Protein AF-A0A3S2XT01-F1 (afdb_monomer_lite)

pLDDT: mean 79.43, std 17.92, range [37.81, 96.5]

Secondary structure (DSSP, 8-state):
----------------PPPPP-PPPEEEEEE-TTSPEEEEEEEEEEEEPTTS-EEEEEEETTEEEEEEEEES-SSS-SEEEEEEE-TT--EEEEEEETTSEEEEEEE-SSTT-EEEEEEEEES-HHHHHHHHT-

Sequence (134 aa):
MSTLAATLVLAGLGAFEAGPPHLNPVICRFRDDTDSTMTVRLAPDTDPAWNGGWRVTLHLNGQTVPGAVAPLDRTRARDVVLRAVDDDRTAYLIALRDNGLAMMRYRGTSAAVEVNMQGACEGHMPAFEVWLGR

Radius of gyration: 21.0 Å; chains: 1; bounding box: 83×41×34 Å

Foldseek 3Di:
DDDDDDDDPPPDDDPPPPQQPQQDWKWKWWAFPVRDIWIKTKRWDSDADPPLWTWIWIDTPNDIWTWTKAAPDLVPRQKIWIWTADPQRWIWIWIAGVVFKIKIWIDGPPRPDITITTIGIDSCNSVCCSRNVD

Structure (mmCIF, N/CA/C/O backbone):
data_AF-A0A3S2XT01-F1
#
_entry.id   AF-A0A3S2XT01-F1
#
loop_
_atom_site.group_PDB
_atom_site.id
_atom_site.type_symbol
_atom_site.label_atom_id
_atom_site.label_alt_id
_atom_site.label_comp_id
_atom_site.label_asym_id
_atom_site.label_entity_id
_atom_site.label_seq_id
_atom_site.pdbx_PDB_ins_code
_atom_site.Cartn_x
_atom_site.Cartn_y
_atom_site.Cartn_z
_atom_site.occupancy
_atom_site.B_iso_or_equiv
_atom_site.auth_seq_id
_atom_site.auth_comp_id
_atom_site.auth_asym_id
_atom_site.auth_atom_id
_atom_site.pdbx_PDB_model_num
ATOM 1 N N . MET A 1 1 ? 65.480 -28.366 -5.732 1.00 39.34 1 MET A N 1
ATOM 2 C CA . MET A 1 1 ? 64.098 -28.790 -6.041 1.00 39.34 1 MET A CA 1
ATOM 3 C C . MET A 1 1 ? 63.194 -27.688 -5.517 1.00 39.34 1 MET A C 1
ATOM 5 O O . MET A 1 1 ? 62.991 -27.620 -4.315 1.00 39.34 1 MET A O 1
ATOM 9 N N . SER A 1 2 ? 62.810 -26.746 -6.381 1.00 38.78 2 SER A N 1
ATOM 10 C CA . SER A 1 2 ? 62.078 -25.533 -5.991 1.00 38.78 2 SER A CA 1
ATOM 11 C C . SER A 1 2 ? 60.610 -25.664 -6.371 1.00 38.78 2 SER A C 1
ATOM 13 O O . SER A 1 2 ? 60.284 -25.983 -7.512 1.00 38.78 2 SER A O 1
ATOM 15 N N . THR A 1 3 ? 59.751 -25.449 -5.385 1.00 39.72 3 THR A N 1
ATOM 16 C CA . THR A 1 3 ? 58.293 -25.544 -5.439 1.00 39.72 3 THR A CA 1
ATOM 17 C C . THR A 1 3 ? 57.713 -24.434 -6.321 1.00 39.72 3 THR A C 1
ATOM 19 O O . THR A 1 3 ? 57.953 -23.255 -6.071 1.00 39.72 3 THR A O 1
ATOM 22 N N . LEU A 1 4 ? 56.945 -24.803 -7.350 1.00 43.25 4 LEU A N 1
ATOM 23 C CA . LEU A 1 4 ? 56.140 -23.875 -8.147 1.00 43.25 4 LEU A CA 1
ATOM 24 C C . LEU A 1 4 ? 54.910 -23.462 -7.329 1.00 43.25 4 LEU A C 1
ATOM 26 O O . LEU A 1 4 ? 54.045 -24.289 -7.045 1.00 43.25 4 LEU A O 1
ATOM 30 N N . ALA A 1 5 ? 54.839 -22.190 -6.943 1.00 44.22 5 ALA A N 1
ATOM 31 C CA . ALA A 1 5 ? 53.631 -21.597 -6.387 1.00 44.22 5 ALA A CA 1
ATOM 32 C C . ALA A 1 5 ? 52.631 -21.353 -7.528 1.00 44.22 5 ALA A C 1
ATOM 34 O O . ALA A 1 5 ? 52.889 -20.564 -8.436 1.00 44.22 5 ALA A O 1
ATOM 35 N N . ALA A 1 6 ? 51.503 -22.060 -7.494 1.00 45.31 6 ALA A N 1
ATOM 36 C CA . ALA A 1 6 ? 50.382 -21.827 -8.390 1.00 45.31 6 ALA A CA 1
ATOM 37 C C . ALA A 1 6 ? 49.621 -20.576 -7.928 1.00 45.31 6 ALA A C 1
ATOM 39 O O . ALA A 1 6 ? 48.941 -20.589 -6.902 1.00 45.31 6 ALA A O 1
ATOM 40 N N . THR A 1 7 ? 49.745 -19.488 -8.683 1.00 45.81 7 THR A N 1
ATOM 41 C CA . THR A 1 7 ? 48.923 -18.288 -8.510 1.00 45.81 7 THR A CA 1
ATOM 42 C C . THR A 1 7 ? 47.504 -18.602 -8.978 1.00 45.81 7 THR A C 1
ATOM 44 O O . THR A 1 7 ? 47.233 -18.668 -10.176 1.00 45.81 7 THR A O 1
ATOM 47 N N . LEU A 1 8 ? 46.596 -18.832 -8.032 1.00 43.81 8 LEU A N 1
ATOM 48 C CA . LEU A 1 8 ? 45.171 -18.988 -8.302 1.00 43.81 8 LEU A CA 1
ATOM 49 C C . LEU A 1 8 ? 44.585 -17.600 -8.612 1.00 43.81 8 LEU A C 1
ATOM 51 O O . LEU A 1 8 ? 44.343 -16.800 -7.710 1.00 43.81 8 LEU A O 1
ATOM 55 N N . VAL A 1 9 ? 44.395 -17.285 -9.892 1.00 46.97 9 VAL A N 1
ATOM 56 C CA . VAL A 1 9 ? 43.653 -16.089 -10.311 1.00 46.97 9 VAL A CA 1
ATOM 57 C C . VAL A 1 9 ? 42.165 -16.389 -10.131 1.00 46.97 9 VAL A C 1
ATOM 59 O O . VAL A 1 9 ? 41.577 -17.108 -10.936 1.00 46.97 9 VAL A O 1
ATOM 62 N N . LEU A 1 10 ? 41.546 -15.857 -9.070 1.00 47.44 10 LEU A N 1
ATOM 63 C CA . LEU A 1 10 ? 40.086 -15.810 -8.948 1.00 47.44 10 LEU A CA 1
ATOM 64 C C . LEU A 1 10 ? 39.532 -14.794 -9.960 1.00 47.44 10 LEU A C 1
ATOM 66 O O . LEU A 1 10 ? 39.274 -13.638 -9.635 1.00 47.44 10 LEU A O 1
ATOM 70 N N . ALA A 1 11 ? 39.346 -15.228 -11.204 1.00 52.56 11 ALA A N 1
ATOM 71 C CA . ALA A 1 11 ? 38.460 -14.560 -12.148 1.00 52.56 11 ALA A CA 1
ATOM 72 C C . ALA A 1 11 ? 37.032 -15.047 -11.867 1.00 52.56 11 ALA A C 1
ATOM 74 O O . ALA A 1 11 ? 36.625 -16.106 -12.336 1.00 52.56 11 ALA A O 1
ATOM 75 N N . GLY A 1 12 ? 36.294 -14.313 -11.037 1.00 49.44 12 GLY A N 1
ATOM 76 C CA . GLY A 1 12 ? 34.930 -14.703 -10.693 1.00 49.44 12 GLY A CA 1
ATOM 77 C C . GLY A 1 12 ? 34.360 -13.953 -9.504 1.00 49.44 12 GLY A C 1
ATOM 78 O O . GLY A 1 12 ? 33.998 -14.570 -8.512 1.00 49.44 12 GLY A O 1
ATOM 79 N N . LEU A 1 13 ? 34.259 -12.631 -9.597 1.00 45.81 13 LEU A N 1
ATOM 80 C CA . LEU A 1 13 ? 33.239 -11.907 -8.850 1.00 45.81 13 LEU A CA 1
ATOM 81 C C . LEU A 1 13 ? 32.399 -11.203 -9.899 1.00 45.81 13 LEU A C 1
ATOM 83 O O . LEU A 1 13 ? 32.855 -10.272 -10.562 1.00 45.81 13 LEU A O 1
ATOM 87 N N . GLY A 1 14 ? 31.223 -11.788 -10.123 1.00 38.62 14 GLY A N 1
ATOM 88 C CA . GLY A 1 14 ? 30.211 -11.264 -11.017 1.00 38.62 14 GLY A CA 1
ATOM 89 C C . GLY A 1 14 ? 29.932 -9.805 -10.702 1.00 38.62 14 GLY A C 1
ATOM 90 O O . GLY A 1 14 ? 30.197 -9.326 -9.597 1.00 38.62 14 GLY A O 1
ATOM 91 N N . ALA A 1 15 ? 29.423 -9.110 -11.714 1.00 41.28 15 ALA A N 1
ATOM 92 C CA . ALA A 1 15 ? 28.833 -7.800 -11.555 1.00 41.28 15 ALA A CA 1
ATOM 93 C C . ALA A 1 15 ? 28.054 -7.766 -10.235 1.00 41.28 15 ALA A C 1
ATOM 95 O O . ALA A 1 15 ? 27.102 -8.524 -10.055 1.00 41.28 15 ALA A O 1
ATOM 96 N N . PHE A 1 16 ? 28.481 -6.915 -9.301 1.00 37.81 16 PHE A N 1
ATOM 97 C CA . PHE A 1 16 ? 27.538 -6.382 -8.338 1.00 37.81 16 PHE A CA 1
ATOM 98 C C . PHE A 1 16 ? 26.531 -5.631 -9.203 1.00 37.81 16 PHE A C 1
ATOM 100 O O . PHE A 1 16 ? 26.791 -4.502 -9.620 1.00 37.81 16 PHE A O 1
ATOM 107 N N . GLU A 1 17 ? 25.443 -6.309 -9.579 1.00 39.72 17 GLU A N 1
ATOM 108 C CA . GLU A 1 17 ? 24.234 -5.624 -9.998 1.00 39.72 17 GLU A CA 1
ATOM 109 C C . GLU A 1 17 ? 24.000 -4.575 -8.922 1.00 39.72 17 GLU A C 1
ATOM 111 O O . GLU A 1 17 ? 23.922 -4.893 -7.730 1.00 39.72 17 GLU A O 1
ATOM 116 N N . ALA A 1 18 ? 24.025 -3.307 -9.332 1.00 44.50 18 ALA A N 1
ATOM 117 C CA . ALA A 1 18 ? 23.576 -2.239 -8.471 1.00 44.50 18 ALA A CA 1
ATOM 118 C C . ALA A 1 18 ? 22.220 -2.695 -7.930 1.00 44.50 18 ALA A C 1
ATOM 120 O O . ALA A 1 18 ? 21.330 -3.019 -8.721 1.00 44.50 18 ALA A O 1
ATOM 121 N N . GLY A 1 19 ? 22.110 -2.822 -6.603 1.00 42.38 19 GLY A N 1
ATOM 122 C CA . GLY A 1 19 ? 20.848 -3.187 -5.971 1.00 42.38 19 GLY A CA 1
ATOM 123 C C . GLY A 1 19 ? 19.730 -2.306 -6.538 1.00 42.38 19 GLY A C 1
ATOM 124 O O . GLY A 1 19 ? 20.018 -1.179 -6.966 1.00 42.38 19 GLY A O 1
ATOM 125 N N . PRO A 1 20 ? 18.482 -2.800 -6.603 1.00 53.25 20 PRO A N 1
ATOM 126 C CA . PRO A 1 20 ? 17.418 -2.076 -7.279 1.00 53.25 20 PRO A CA 1
ATOM 127 C C . PRO A 1 20 ? 17.341 -0.638 -6.748 1.00 53.25 20 PRO A C 1
ATOM 129 O O . PRO A 1 20 ? 17.563 -0.425 -5.550 1.00 53.25 20 PRO A O 1
ATOM 132 N N . PRO A 1 21 ? 17.074 0.357 -7.614 1.00 55.81 21 PRO A N 1
ATOM 133 C CA . PRO A 1 21 ? 16.988 1.749 -7.192 1.00 55.81 21 PRO A CA 1
ATOM 134 C C . PRO A 1 21 ? 16.057 1.852 -5.984 1.00 55.81 21 PRO A C 1
ATOM 136 O O . PRO A 1 21 ? 14.972 1.271 -5.998 1.00 55.81 21 PRO A O 1
ATOM 139 N N . HIS A 1 22 ? 16.488 2.559 -4.931 1.00 61.41 22 HIS A N 1
ATOM 140 C CA . HIS A 1 22 ? 15.663 2.781 -3.744 1.00 61.41 22 HIS A CA 1
ATOM 141 C C . HIS A 1 22 ? 14.288 3.294 -4.182 1.00 61.41 22 HIS A C 1
ATOM 143 O O . HIS A 1 22 ? 14.165 4.398 -4.716 1.00 61.41 22 HIS A O 1
ATOM 149 N N . LEU A 1 23 ? 13.261 2.464 -4.003 1.00 77.75 23 LEU A N 1
ATOM 150 C CA . LEU A 1 23 ? 11.919 2.795 -4.447 1.00 77.75 23 LEU A CA 1
ATOM 151 C C . LEU A 1 23 ? 11.354 3.889 -3.546 1.00 77.75 23 LEU A C 1
ATOM 153 O O . LEU A 1 23 ? 11.271 3.740 -2.324 1.00 77.75 23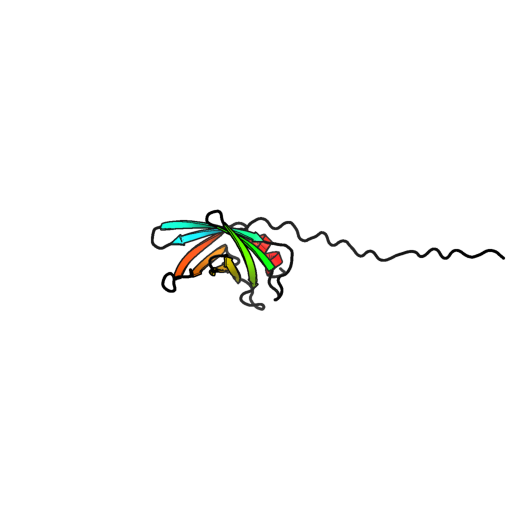 LEU A O 1
ATOM 157 N N . ASN A 1 24 ? 10.960 5.003 -4.161 1.00 84.38 24 ASN A N 1
ATOM 158 C CA . ASN A 1 24 ? 10.277 6.065 -3.440 1.00 84.38 24 ASN A CA 1
ATOM 159 C C . ASN A 1 24 ? 8.966 5.529 -2.840 1.00 84.38 24 ASN A C 1
ATOM 161 O O . ASN A 1 24 ? 8.298 4.695 -3.459 1.00 84.38 24 ASN A O 1
ATOM 165 N N . PRO A 1 25 ? 8.561 6.011 -1.652 1.00 89.56 25 PRO A N 1
ATOM 166 C CA . PRO A 1 25 ? 7.289 5.618 -1.074 1.00 89.56 25 PRO A CA 1
ATOM 167 C C . PRO A 1 25 ? 6.110 6.018 -1.967 1.00 89.56 25 PRO A C 1
ATOM 169 O O . PRO A 1 25 ? 6.051 7.146 -2.455 1.00 89.56 25 PRO A O 1
ATOM 172 N N . VAL A 1 26 ? 5.139 5.119 -2.107 1.00 94.12 26 VAL A N 1
ATOM 173 C CA . VAL A 1 26 ? 3.860 5.387 -2.770 1.00 94.12 26 VAL A CA 1
ATOM 174 C C . VAL A 1 26 ? 2.892 5.959 -1.740 1.00 94.12 26 VAL A C 1
ATOM 176 O O . VAL A 1 26 ? 2.703 5.370 -0.674 1.00 94.12 26 VAL A O 1
ATOM 179 N N . ILE A 1 27 ? 2.274 7.100 -2.035 1.00 96.19 27 ILE A N 1
ATOM 180 C CA . ILE A 1 27 ? 1.335 7.759 -1.117 1.00 96.19 27 ILE A CA 1
ATOM 181 C C . ILE A 1 27 ? -0.079 7.560 -1.626 1.00 96.19 27 ILE A C 1
ATOM 183 O O . ILE A 1 27 ? -0.431 8.091 -2.671 1.00 96.19 27 ILE A O 1
ATOM 187 N N . CYS A 1 28 ? -0.894 6.832 -0.871 1.00 95.56 28 CYS A N 1
ATOM 188 C CA . CYS A 1 28 ? -2.286 6.568 -1.193 1.00 95.56 28 CYS A CA 1
ATOM 189 C C . CYS A 1 28 ? -3.213 7.344 -0.259 1.00 95.56 28 CYS A C 1
ATOM 191 O O . CYS A 1 28 ? -3.032 7.329 0.960 1.00 95.56 28 CYS A O 1
ATOM 193 N N . ARG A 1 29 ? -4.223 8.004 -0.822 1.00 95.81 29 ARG A N 1
ATOM 194 C CA . ARG A 1 29 ? -5.271 8.707 -0.075 1.00 95.81 29 ARG A CA 1
ATOM 195 C C . ARG A 1 29 ? -6.613 8.068 -0.384 1.00 95.81 29 ARG A C 1
ATOM 197 O O . ARG A 1 29 ? -7.015 8.032 -1.544 1.00 95.81 29 ARG A O 1
ATOM 204 N N . PHE A 1 30 ? -7.285 7.583 0.650 1.00 94.06 30 PHE A N 1
ATOM 205 C CA . PHE A 1 30 ? -8.579 6.913 0.586 1.00 94.06 30 PHE A CA 1
ATOM 206 C C . PHE A 1 30 ? -9.632 7.760 1.290 1.00 94.06 30 PHE A C 1
ATOM 208 O O . PHE A 1 30 ? -9.340 8.340 2.333 1.00 94.06 30 PHE A O 1
ATOM 215 N N . ARG A 1 31 ? -10.839 7.831 0.732 1.00 89.69 31 ARG A N 1
ATOM 216 C CA . ARG A 1 31 ? -11.986 8.486 1.369 1.00 89.69 31 ARG A CA 1
ATOM 217 C C . ARG A 1 31 ? -13.025 7.450 1.763 1.00 89.69 31 ARG A C 1
ATOM 219 O O . ARG A 1 31 ? -13.302 6.541 0.976 1.00 89.69 31 ARG A O 1
ATOM 226 N N . ASP A 1 32 ? -13.570 7.599 2.962 1.00 80.31 32 ASP A N 1
ATOM 227 C CA . ASP A 1 32 ? -14.756 6.866 3.398 1.00 80.31 32 ASP A CA 1
ATOM 228 C C . ASP A 1 32 ? -16.048 7.640 3.094 1.00 80.31 32 ASP A C 1
ATOM 230 O O . ASP A 1 32 ? -16.020 8.771 2.602 1.00 80.31 32 ASP A O 1
ATOM 234 N N . ASP A 1 33 ? -17.191 7.022 3.396 1.00 75.88 33 ASP A N 1
ATOM 235 C CA . ASP A 1 33 ? -18.521 7.606 3.178 1.00 75.88 33 ASP A CA 1
ATOM 236 C C . ASP A 1 33 ? -18.812 8.817 4.094 1.00 75.88 33 ASP A C 1
ATOM 238 O O . ASP A 1 33 ? -19.834 9.483 3.936 1.00 75.88 33 ASP A O 1
ATOM 242 N N . THR A 1 34 ? -17.929 9.110 5.058 1.00 75.06 34 THR A N 1
ATOM 243 C CA . THR A 1 34 ? -18.024 10.253 5.984 1.00 75.06 34 THR A CA 1
ATOM 244 C C . THR A 1 34 ? -17.136 11.431 5.573 1.00 75.06 34 THR A C 1
ATOM 246 O O . THR A 1 34 ? -16.991 12.378 6.345 1.00 75.06 34 THR A O 1
ATOM 249 N N . A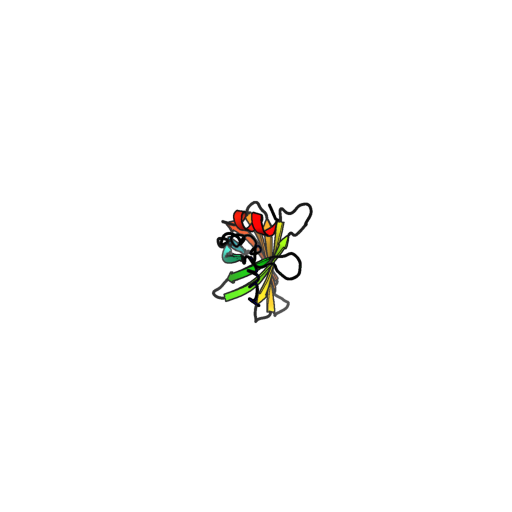SP A 1 35 ? -16.539 11.382 4.374 1.00 69.94 35 ASP A N 1
ATOM 250 C CA . ASP A 1 35 ? -15.528 12.328 3.870 1.00 69.94 35 ASP A CA 1
ATOM 251 C C . ASP A 1 35 ? -14.222 12.368 4.693 1.00 69.94 35 ASP A C 1
ATOM 253 O O . ASP A 1 35 ? -13.342 13.209 4.464 1.00 69.94 35 ASP A O 1
ATOM 257 N N . SER A 1 36 ? -14.023 11.415 5.607 1.00 81.19 36 SER A N 1
ATOM 258 C CA . SER A 1 36 ? -12.749 11.267 6.303 1.00 81.19 36 SER A CA 1
ATOM 259 C C . SER A 1 36 ? -11.702 10.722 5.331 1.00 81.19 36 SER A C 1
ATOM 261 O O . SER A 1 36 ? -11.939 9.770 4.585 1.00 81.19 36 SER A O 1
ATOM 263 N N . THR A 1 37 ? -10.516 11.338 5.319 1.00 85.94 37 THR A N 1
ATOM 264 C CA . THR A 1 37 ? -9.411 10.908 4.452 1.00 85.94 37 THR A CA 1
ATOM 265 C C . THR A 1 37 ? -8.399 10.084 5.239 1.00 85.94 37 THR A C 1
ATOM 267 O O . THR A 1 37 ? -7.751 10.590 6.153 1.00 85.94 37 THR A O 1
ATOM 270 N N . MET A 1 38 ? -8.195 8.834 4.830 1.00 89.25 38 MET A N 1
ATOM 271 C CA . MET A 1 38 ? -7.122 7.977 5.319 1.00 89.25 38 MET A CA 1
ATOM 272 C C . MET A 1 38 ? -5.918 8.064 4.380 1.00 89.25 38 MET A C 1
ATOM 274 O O . MET A 1 38 ? -6.036 7.843 3.176 1.00 89.25 38 MET A O 1
ATOM 278 N N . THR A 1 39 ? -4.743 8.367 4.931 1.00 93.50 39 THR A N 1
ATOM 279 C CA . THR A 1 39 ? -3.484 8.347 4.175 1.00 93.50 39 THR A CA 1
ATOM 280 C C . THR A 1 39 ? -2.697 7.093 4.524 1.00 93.50 39 THR A C 1
ATOM 282 O O . THR A 1 39 ? -2.410 6.846 5.694 1.00 93.50 39 THR A O 1
ATOM 285 N N . VAL A 1 40 ? -2.324 6.327 3.503 1.00 94.00 40 VAL A N 1
ATOM 286 C CA . VAL A 1 40 ? -1.473 5.143 3.617 1.00 94.00 40 VAL A CA 1
ATOM 287 C C . VAL A 1 40 ? -0.200 5.394 2.825 1.00 94.00 40 VAL A C 1
ATOM 289 O O . VAL A 1 40 ? -0.248 5.657 1.624 1.00 94.00 40 VAL A O 1
ATOM 292 N N . ARG A 1 41 ? 0.952 5.297 3.485 1.00 95.19 41 ARG A N 1
ATOM 293 C CA . ARG A 1 41 ? 2.254 5.317 2.813 1.00 95.19 41 ARG A CA 1
ATOM 294 C C . ARG A 1 41 ? 2.732 3.887 2.624 1.00 95.19 41 ARG A C 1
ATOM 296 O O . ARG A 1 41 ? 2.944 3.181 3.603 1.00 95.19 41 ARG A O 1
ATOM 303 N N . LEU A 1 42 ? 2.940 3.483 1.380 1.00 94.06 42 LEU A N 1
ATOM 304 C CA . LEU A 1 42 ? 3.549 2.207 1.030 1.00 94.06 42 LEU A CA 1
ATOM 305 C C . LEU A 1 42 ? 5.041 2.442 0.817 1.00 94.06 42 LEU A C 1
ATOM 307 O O . LEU A 1 42 ? 5.423 3.267 -0.006 1.00 94.06 42 LEU A O 1
ATOM 311 N N . ALA A 1 43 ? 5.883 1.740 1.558 1.00 92.12 43 ALA A N 1
ATOM 312 C CA . ALA A 1 43 ? 7.323 1.711 1.355 1.00 92.12 43 ALA A CA 1
ATOM 313 C C . ALA A 1 43 ? 7.676 0.378 0.681 1.00 92.12 43 ALA A C 1
ATOM 315 O O . ALA A 1 43 ? 7.656 -0.653 1.361 1.00 92.12 43 ALA A O 1
ATOM 316 N N . PRO A 1 44 ? 7.909 0.363 -0.643 1.00 86.06 44 PRO A N 1
ATOM 317 C CA . PRO A 1 44 ? 8.321 -0.843 -1.343 1.00 86.06 44 PRO A CA 1
ATOM 318 C C . PRO A 1 44 ? 9.695 -1.286 -0.844 1.00 86.06 44 PRO A C 1
ATOM 320 O O . PRO A 1 44 ? 10.574 -0.457 -0.612 1.00 86.06 44 PRO A O 1
ATOM 323 N N . ASP A 1 45 ? 9.870 -2.589 -0.702 1.00 82.50 45 ASP A N 1
ATOM 324 C CA . ASP A 1 45 ? 11.162 -3.208 -0.446 1.00 82.50 45 ASP A CA 1
ATOM 325 C C . ASP A 1 45 ? 11.676 -3.824 -1.757 1.00 82.50 45 ASP A C 1
ATOM 327 O O . ASP A 1 45 ? 10.898 -4.206 -2.639 1.00 82.50 45 ASP A O 1
ATOM 331 N N . THR A 1 46 ? 12.993 -3.870 -1.904 1.00 70.81 46 THR A N 1
ATOM 332 C CA . THR A 1 46 ? 13.679 -4.450 -3.059 1.00 70.81 46 THR A CA 1
ATOM 333 C C . THR A 1 46 ? 13.774 -5.970 -2.970 1.00 70.81 46 THR A C 1
ATOM 335 O O . THR A 1 46 ? 14.068 -6.622 -3.970 1.00 70.81 46 THR A O 1
ATOM 338 N N . ASP A 1 47 ? 13.508 -6.544 -1.796 1.00 75.81 47 ASP A N 1
ATOM 339 C CA . ASP A 1 47 ? 13.515 -7.987 -1.610 1.00 75.81 47 ASP A CA 1
ATOM 340 C C . ASP A 1 47 ? 12.217 -8.645 -2.125 1.00 75.81 47 ASP A C 1
ATOM 342 O O . ASP A 1 47 ? 11.102 -8.246 -1.746 1.00 75.81 47 ASP A O 1
ATOM 346 N N . PRO A 1 48 ? 12.319 -9.719 -2.929 1.00 74.81 48 PRO A N 1
ATOM 347 C CA . PRO A 1 48 ? 11.152 -10.472 -3.361 1.00 74.81 48 PRO A CA 1
ATOM 348 C C . PRO A 1 48 ? 10.469 -11.177 -2.178 1.00 74.81 48 PRO A C 1
ATOM 350 O O . PRO A 1 48 ? 11.101 -11.690 -1.251 1.00 74.81 48 PRO A O 1
ATOM 353 N N . ALA A 1 49 ? 9.141 -11.252 -2.232 1.00 77.75 49 ALA A N 1
ATOM 354 C CA . ALA A 1 49 ? 8.337 -12.068 -1.331 1.00 77.75 49 ALA A CA 1
ATOM 355 C C . ALA A 1 49 ? 8.251 -13.525 -1.830 1.00 77.75 49 ALA A C 1
ATOM 357 O O . ALA A 1 49 ? 8.415 -13.821 -3.013 1.00 77.75 49 ALA A O 1
ATOM 358 N N . TRP A 1 50 ? 7.930 -14.450 -0.920 1.00 62.41 50 TRP A N 1
ATOM 359 C CA . TRP A 1 50 ? 7.979 -15.913 -1.092 1.00 62.41 50 TRP A CA 1
ATOM 360 C C . TRP A 1 50 ? 7.000 -16.533 -2.121 1.00 62.41 50 TRP A C 1
ATOM 362 O O . TRP A 1 50 ? 6.813 -17.744 -2.150 1.00 62.41 50 TRP A O 1
ATOM 372 N N . ASN A 1 51 ? 6.375 -15.745 -2.994 1.00 66.31 51 ASN A N 1
ATOM 373 C CA . ASN A 1 51 ? 5.328 -16.189 -3.923 1.00 66.31 51 ASN A CA 1
ATOM 374 C C . ASN A 1 51 ? 5.288 -15.406 -5.254 1.00 66.31 51 ASN A C 1
ATOM 376 O O . ASN A 1 51 ? 4.260 -15.387 -5.940 1.00 66.31 51 ASN A O 1
ATOM 380 N N . GLY A 1 52 ? 6.398 -14.768 -5.637 1.00 70.88 52 GLY A N 1
ATOM 381 C CA . GLY A 1 52 ? 6.458 -13.921 -6.836 1.00 70.88 52 GLY A CA 1
ATOM 382 C C . GLY A 1 52 ? 5.778 -12.562 -6.651 1.00 70.88 52 GLY A C 1
ATOM 383 O O . GLY A 1 52 ? 5.351 -11.952 -7.628 1.00 70.88 52 GLY A O 1
ATOM 384 N N . GLY A 1 53 ? 5.630 -12.132 -5.396 1.00 83.69 53 GLY A N 1
ATOM 385 C CA . GLY A 1 53 ? 5.332 -10.756 -5.029 1.00 83.69 53 GLY A CA 1
ATOM 386 C C . GLY A 1 53 ? 6.577 -10.030 -4.523 1.00 83.69 53 GLY A C 1
ATOM 387 O O . GLY A 1 53 ? 7.680 -10.571 -4.532 1.00 83.69 53 GLY A O 1
ATOM 388 N N . TRP A 1 54 ? 6.374 -8.826 -4.014 1.00 89.62 54 TRP A N 1
ATOM 389 C CA . TRP A 1 54 ? 7.397 -7.963 -3.437 1.00 89.62 54 TRP A CA 1
ATOM 390 C C . TRP A 1 54 ? 7.021 -7.616 -2.011 1.00 89.62 54 TRP A C 1
ATOM 392 O O . TRP A 1 54 ? 5.835 -7.500 -1.683 1.00 89.62 54 TRP A O 1
ATOM 402 N N . ARG A 1 55 ? 8.022 -7.474 -1.147 1.00 91.19 55 ARG A N 1
ATOM 403 C CA . ARG A 1 55 ? 7.784 -6.984 0.206 1.00 91.19 55 ARG A CA 1
ATOM 404 C C . ARG A 1 55 ? 7.429 -5.501 0.165 1.00 91.19 55 ARG A C 1
ATOM 406 O O . ARG A 1 55 ? 7.871 -4.741 -0.695 1.00 91.19 55 ARG A O 1
ATOM 413 N N . VAL A 1 56 ? 6.575 -5.094 1.090 1.00 92.25 56 VAL A N 1
ATOM 414 C CA . VAL A 1 56 ? 6.130 -3.708 1.220 1.00 92.25 56 VAL A CA 1
ATOM 415 C C . VAL A 1 56 ? 5.776 -3.445 2.670 1.00 92.25 56 VAL A C 1
ATOM 417 O O . VAL A 1 56 ? 5.221 -4.305 3.348 1.00 92.25 56 VAL A O 1
ATOM 420 N N . THR A 1 57 ? 6.086 -2.251 3.150 1.00 93.75 57 THR A N 1
ATOM 421 C CA . THR A 1 57 ? 5.689 -1.802 4.482 1.00 93.75 57 THR A CA 1
ATOM 422 C C . THR A 1 57 ? 4.604 -0.744 4.353 1.00 93.75 57 THR A C 1
ATOM 424 O O . THR A 1 57 ? 4.776 0.239 3.635 1.00 93.75 57 THR A O 1
ATOM 427 N N . LEU A 1 58 ? 3.479 -0.934 5.034 1.00 94.75 58 LEU A N 1
ATOM 428 C CA . LEU A 1 58 ? 2.402 0.046 5.100 1.00 94.75 58 LEU A CA 1
ATOM 429 C C . LEU A 1 58 ? 2.603 0.909 6.339 1.00 94.75 58 LEU A C 1
ATOM 431 O O . LEU A 1 58 ? 2.817 0.389 7.431 1.00 94.75 58 LEU A O 1
ATOM 435 N N . HIS A 1 59 ? 2.456 2.218 6.185 1.00 94.25 59 HIS A N 1
ATOM 436 C CA . HIS A 1 59 ? 2.329 3.139 7.304 1.00 94.25 59 HIS A CA 1
ATOM 437 C C . HIS A 1 59 ? 0.953 3.788 7.259 1.00 94.25 59 HIS A C 1
ATOM 439 O O . HIS A 1 59 ? 0.629 4.494 6.300 1.00 94.25 59 HIS A O 1
ATOM 445 N N . LEU A 1 60 ? 0.157 3.539 8.293 1.00 89.38 60 LEU A N 1
ATOM 446 C CA . LEU A 1 60 ? -1.192 4.070 8.454 1.00 89.38 60 LEU A CA 1
ATOM 447 C C . LEU A 1 60 ? -1.454 4.325 9.938 1.00 89.38 60 LEU A C 1
ATOM 449 O O . LEU A 1 60 ? -1.022 3.544 10.775 1.00 89.38 60 LEU A O 1
ATOM 453 N N . ASN A 1 61 ? -2.122 5.429 10.278 1.00 84.00 61 ASN A N 1
ATOM 454 C CA . ASN A 1 61 ? -2.512 5.759 11.659 1.00 84.00 61 ASN A CA 1
ATOM 455 C C . ASN A 1 61 ? -1.369 5.667 12.701 1.00 84.00 61 ASN A C 1
ATOM 457 O O . ASN A 1 61 ? -1.591 5.293 13.848 1.00 84.00 61 ASN A O 1
ATOM 461 N N . GLY A 1 62 ? -0.129 5.979 12.304 1.00 84.56 62 GLY A N 1
ATOM 462 C CA . GLY A 1 62 ? 1.058 5.865 13.167 1.00 84.56 62 GLY A CA 1
ATOM 463 C C . GLY A 1 62 ? 1.590 4.437 13.358 1.00 84.56 62 GLY A C 1
ATOM 464 O O . GLY A 1 62 ? 2.629 4.257 13.986 1.00 84.56 62 GLY A O 1
ATOM 465 N N . GLN A 1 63 ? 0.928 3.432 12.787 1.00 88.81 63 GLN A N 1
ATOM 466 C CA . GLN A 1 63 ? 1.367 2.042 12.774 1.00 88.81 63 GLN A CA 1
ATOM 467 C C . GLN A 1 63 ? 2.231 1.740 11.548 1.00 88.81 63 GLN A C 1
ATOM 469 O O . GLN A 1 63 ? 2.164 2.418 10.520 1.00 88.81 63 GLN A O 1
ATOM 474 N N . THR A 1 64 ? 3.045 0.695 11.676 1.00 94.25 64 THR A N 1
ATOM 475 C CA . THR A 1 64 ? 3.884 0.145 10.611 1.00 94.25 64 THR A CA 1
ATOM 476 C C . THR A 1 64 ? 3.536 -1.327 10.456 1.00 94.25 64 THR A C 1
ATOM 478 O O . THR A 1 64 ? 3.714 -2.092 11.398 1.00 94.25 64 THR A O 1
ATOM 481 N N . VAL A 1 65 ? 3.026 -1.715 9.289 1.00 94.06 65 VAL A N 1
ATOM 482 C CA . VAL A 1 65 ? 2.483 -3.055 9.046 1.00 94.06 65 VAL A CA 1
ATOM 483 C C . VAL A 1 65 ? 3.230 -3.703 7.878 1.00 94.06 65 VAL A C 1
ATOM 485 O O . VAL A 1 65 ? 3.197 -3.162 6.768 1.00 94.06 65 VAL A O 1
ATOM 488 N N . PRO A 1 66 ? 3.911 -4.844 8.081 1.00 92.94 66 PRO A N 1
ATOM 489 C CA . PRO A 1 66 ? 4.543 -5.565 6.988 1.00 92.94 66 PRO A CA 1
ATOM 490 C C . PRO A 1 66 ? 3.483 -6.188 6.073 1.00 92.94 66 PRO A C 1
ATOM 492 O O . PRO A 1 66 ? 2.445 -6.686 6.514 1.00 92.94 66 PRO A O 1
ATOM 495 N N . GLY A 1 67 ? 3.757 -6.185 4.776 1.00 92.38 67 GLY A N 1
ATOM 496 C CA . GLY A 1 67 ? 2.862 -6.711 3.762 1.00 92.38 67 GLY A CA 1
ATOM 497 C C . GLY A 1 67 ? 3.600 -7.267 2.553 1.00 92.38 67 GLY A C 1
ATOM 498 O O . GLY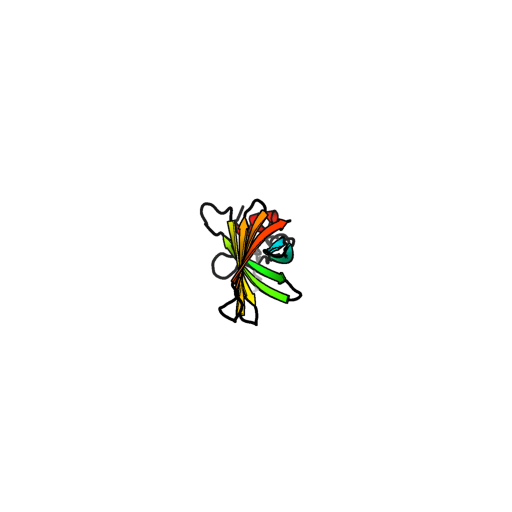 A 1 67 ? 4.830 -7.298 2.476 1.00 92.38 67 GLY A O 1
ATOM 499 N N . ALA A 1 68 ? 2.810 -7.713 1.586 1.00 92.88 68 ALA A N 1
ATOM 500 C CA . ALA A 1 68 ? 3.289 -8.158 0.290 1.00 92.88 68 ALA A CA 1
ATOM 501 C C . ALA A 1 68 ? 2.396 -7.606 -0.820 1.00 92.88 68 ALA A C 1
ATOM 503 O O . ALA A 1 68 ? 1.179 -7.512 -0.656 1.00 92.88 68 ALA A O 1
ATOM 504 N N . VAL A 1 69 ? 2.999 -7.281 -1.957 1.00 92.19 69 VAL A N 1
ATOM 505 C CA . VAL A 1 69 ? 2.310 -6.839 -3.170 1.00 92.19 69 VAL A CA 1
ATOM 506 C C . VAL A 1 69 ? 2.579 -7.810 -4.306 1.00 92.19 69 VAL A C 1
ATOM 508 O O . VAL A 1 69 ? 3.691 -8.303 -4.459 1.00 92.19 69 VAL A O 1
ATOM 511 N N . ALA A 1 70 ? 1.563 -8.117 -5.101 1.00 90.12 70 ALA A N 1
ATOM 512 C CA . ALA A 1 70 ? 1.701 -8.987 -6.260 1.00 90.12 70 ALA A CA 1
ATOM 513 C C . ALA A 1 70 ? 0.830 -8.490 -7.422 1.00 90.12 70 ALA A C 1
ATOM 515 O O . ALA A 1 70 ? -0.233 -7.910 -7.174 1.00 90.12 70 ALA A O 1
ATOM 516 N N . PRO A 1 71 ? 1.224 -8.747 -8.681 1.00 89.31 71 PRO A N 1
ATOM 517 C CA . PRO A 1 71 ? 0.350 -8.536 -9.831 1.00 89.31 71 PRO A CA 1
ATOM 518 C C . PRO A 1 71 ? -0.967 -9.307 -9.668 1.00 89.31 71 PRO A C 1
ATOM 520 O O . PRO A 1 71 ? -0.950 -10.483 -9.295 1.00 89.31 71 PRO A O 1
ATOM 523 N N . LEU A 1 72 ? -2.103 -8.670 -9.968 1.00 84.12 72 LEU A N 1
ATOM 524 C CA . LEU A 1 72 ? -3.411 -9.341 -9.948 1.00 84.12 72 LEU A CA 1
ATOM 525 C C . LEU A 1 72 ? -3.513 -10.398 -11.059 1.00 84.12 72 LEU A C 1
ATOM 527 O O . LEU A 1 72 ? -4.029 -11.491 -10.845 1.00 84.12 72 LEU A O 1
ATOM 531 N N . ASP A 1 73 ? -2.988 -10.062 -12.234 1.00 79.44 73 ASP A N 1
ATOM 532 C CA . ASP A 1 73 ? -2.873 -10.939 -13.394 1.00 79.44 73 ASP A CA 1
ATOM 533 C C . ASP A 1 73 ? -1.450 -10.820 -13.943 1.00 79.44 73 ASP A C 1
ATOM 535 O O . ASP A 1 73 ? -0.984 -9.722 -14.245 1.00 79.44 73 ASP A O 1
ATOM 539 N N . ARG A 1 74 ? -0.759 -11.954 -14.092 1.00 64.38 74 ARG A N 1
ATOM 540 C CA . ARG A 1 74 ? 0.616 -12.007 -14.613 1.00 64.38 74 ARG A CA 1
ATOM 541 C C . ARG A 1 74 ? 0.705 -11.746 -16.120 1.00 64.38 74 ARG A C 1
ATOM 543 O O . ARG A 1 74 ? 1.791 -11.498 -16.624 1.00 64.38 74 ARG A O 1
ATOM 550 N N . THR A 1 75 ? -0.414 -11.802 -16.840 1.00 61.25 75 THR A N 1
ATOM 551 C CA . THR A 1 75 ? -0.475 -11.672 -18.306 1.00 61.25 75 THR A CA 1
ATOM 552 C C . THR A 1 75 ? -0.974 -10.304 -18.776 1.00 61.25 75 THR A C 1
ATOM 554 O O . THR A 1 75 ? -0.697 -9.897 -19.903 1.00 61.25 75 THR A O 1
ATOM 557 N N . ARG A 1 76 ? -1.678 -9.563 -17.909 1.00 62.81 76 ARG A N 1
ATOM 558 C CA . ARG A 1 76 ? -2.209 -8.211 -18.166 1.00 62.81 76 ARG A CA 1
ATOM 559 C C . ARG A 1 76 ? -2.013 -7.301 -16.959 1.00 62.81 76 ARG A C 1
ATOM 561 O O . ARG A 1 76 ? -2.943 -6.632 -16.518 1.00 62.81 76 ARG A O 1
ATOM 568 N N . ALA A 1 77 ? -0.804 -7.295 -16.408 1.00 68.94 77 ALA A N 1
ATOM 569 C CA . ALA A 1 77 ? -0.517 -6.669 -15.127 1.00 68.94 77 ALA A CA 1
ATOM 570 C C . ALA A 1 77 ? -0.629 -5.135 -15.179 1.00 68.94 77 ALA A C 1
ATOM 572 O O . ALA A 1 77 ? 0.358 -4.437 -15.327 1.00 68.94 77 ALA A O 1
ATOM 573 N N . ARG A 1 78 ? -1.830 -4.568 -15.138 1.00 86.06 78 ARG A N 1
ATOM 574 C CA . ARG A 1 78 ? -2.035 -3.132 -14.872 1.00 86.06 78 ARG A CA 1
ATOM 575 C C . ARG A 1 78 ? -2.426 -2.870 -13.435 1.00 86.06 78 ARG A C 1
ATOM 577 O O . ARG A 1 78 ? -2.448 -1.726 -13.010 1.00 86.06 78 ARG A O 1
ATOM 584 N N . ASP A 1 79 ? -2.709 -3.938 -12.708 1.00 90.88 79 ASP A N 1
ATOM 585 C CA . ASP A 1 79 ? -3.243 -3.885 -11.370 1.00 90.88 79 ASP A CA 1
ATOM 586 C C . ASP A 1 79 ? -2.356 -4.749 -10.468 1.00 90.88 79 ASP A C 1
ATOM 588 O O . ASP A 1 79 ? -1.983 -5.876 -10.819 1.00 90.88 79 ASP A O 1
ATOM 592 N N . VAL A 1 80 ? -2.029 -4.218 -9.297 1.00 92.19 80 VAL A N 1
ATOM 593 C CA . VAL A 1 80 ? -1.375 -4.945 -8.211 1.00 92.19 80 VAL A CA 1
ATOM 594 C C . VAL A 1 80 ? -2.317 -5.025 -7.023 1.00 92.19 80 VAL A C 1
ATOM 596 O O . VAL A 1 80 ? -3.146 -4.141 -6.798 1.00 92.19 80 VAL A O 1
ATOM 599 N N . VAL A 1 81 ? -2.183 -6.091 -6.243 1.00 93.38 81 VAL A N 1
ATOM 600 C CA . VAL A 1 81 ? -2.864 -6.235 -4.961 1.00 93.38 81 VAL A CA 1
ATOM 601 C C . VAL A 1 81 ? -1.827 -6.339 -3.868 1.00 93.38 81 VAL A C 1
ATOM 603 O O . VAL A 1 81 ? -0.967 -7.218 -3.885 1.00 93.38 81 VAL A O 1
ATOM 606 N N . LEU A 1 82 ? -1.963 -5.454 -2.897 1.00 94.19 82 LEU A N 1
ATOM 607 C CA . LEU A 1 82 ? -1.206 -5.430 -1.670 1.00 94.19 82 LEU A CA 1
ATOM 608 C C . LEU A 1 82 ? -2.042 -6.013 -0.532 1.00 94.19 82 LEU A C 1
ATOM 610 O O . LEU A 1 82 ? -3.239 -5.747 -0.414 1.00 94.19 82 LEU A O 1
ATOM 614 N N . ARG A 1 83 ? -1.400 -6.844 0.285 1.00 93.69 83 ARG A N 1
ATOM 615 C CA . ARG A 1 83 ? -1.992 -7.526 1.435 1.00 93.69 83 ARG A CA 1
ATOM 616 C C . ARG A 1 83 ? -1.102 -7.321 2.648 1.00 93.69 83 ARG A C 1
ATOM 618 O O . ARG A 1 83 ? 0.105 -7.535 2.558 1.00 93.69 83 ARG A O 1
ATOM 625 N N . ALA A 1 84 ? -1.703 -6.951 3.768 1.00 93.31 84 ALA A N 1
ATOM 626 C CA . ALA A 1 84 ? -1.019 -6.789 5.043 1.00 93.31 84 ALA A CA 1
ATOM 627 C C . ALA A 1 84 ? -1.945 -7.211 6.187 1.00 93.31 84 ALA A C 1
ATOM 629 O O . ALA A 1 84 ? -3.169 -7.154 6.045 1.00 93.31 84 ALA A O 1
ATOM 630 N N . VAL A 1 85 ? -1.369 -7.654 7.300 1.00 92.81 85 VAL A N 1
ATOM 631 C CA . VAL A 1 85 ? -2.106 -8.005 8.519 1.00 92.81 85 VAL A CA 1
ATOM 632 C C . VAL A 1 85 ? -1.341 -7.415 9.694 1.00 92.81 85 VAL A C 1
ATOM 634 O O . VAL A 1 85 ? -0.141 -7.661 9.799 1.00 92.81 85 VAL A O 1
ATOM 637 N N . ASP A 1 86 ? -2.005 -6.613 10.525 1.00 91.62 86 ASP A N 1
ATOM 638 C CA . ASP A 1 86 ? -1.389 -6.050 11.732 1.00 91.62 86 ASP A CA 1
ATOM 639 C C . ASP A 1 86 ? -1.442 -7.018 12.926 1.00 91.62 86 ASP A C 1
ATOM 641 O O . ASP A 1 86 ? -2.006 -8.114 12.846 1.00 91.62 86 ASP A O 1
ATOM 645 N N . ASP A 1 87 ? -0.824 -6.617 14.038 1.00 89.81 87 ASP A N 1
ATOM 646 C CA . ASP A 1 87 ? -0.752 -7.417 15.268 1.00 89.81 87 ASP A CA 1
ATOM 647 C C . ASP A 1 87 ? -2.139 -7.683 15.873 1.00 89.81 87 ASP A C 1
ATOM 649 O O . ASP A 1 87 ? -2.383 -8.742 16.459 1.00 89.81 87 ASP A O 1
ATOM 653 N N . ASP A 1 88 ? -3.078 -6.762 15.644 1.00 89.00 88 ASP A N 1
ATOM 654 C CA . ASP A 1 88 ? -4.480 -6.895 16.023 1.00 89.00 88 ASP A CA 1
ATOM 655 C C . ASP A 1 88 ? -5.260 -7.791 15.055 1.00 89.00 88 ASP A C 1
ATOM 657 O O . ASP A 1 88 ? -6.465 -7.936 15.210 1.00 89.00 88 ASP A O 1
ATOM 661 N N . ARG A 1 89 ? -4.610 -8.431 14.074 1.00 89.50 89 ARG A N 1
ATOM 662 C CA . ARG A 1 89 ? -5.221 -9.265 13.022 1.00 89.50 89 ARG A CA 1
ATOM 663 C C . ARG A 1 89 ? -6.202 -8.519 12.120 1.00 89.50 89 ARG A C 1
ATOM 665 O O . ARG A 1 89 ? -7.030 -9.158 11.462 1.00 89.50 89 ARG A O 1
ATOM 672 N N . THR A 1 90 ? -6.102 -7.199 12.035 1.00 90.12 90 THR A N 1
ATOM 673 C CA . THR A 1 90 ? -6.794 -6.438 11.000 1.00 90.12 90 THR A CA 1
ATOM 674 C C . THR A 1 90 ? -6.140 -6.748 9.665 1.00 90.12 90 THR A C 1
ATOM 676 O O . THR A 1 90 ? -4.939 -6.554 9.479 1.00 90.12 90 THR A O 1
ATOM 679 N N . ALA A 1 91 ? -6.929 -7.253 8.722 1.00 92.12 91 ALA A N 1
ATOM 680 C CA . ALA A 1 91 ? -6.456 -7.540 7.377 1.00 92.12 91 ALA A CA 1
ATOM 681 C C . ALA A 1 91 ? -6.711 -6.337 6.467 1.00 92.12 91 ALA A C 1
ATOM 683 O O . ALA A 1 91 ? -7.855 -5.901 6.340 1.00 92.12 91 ALA A O 1
ATOM 684 N N . TYR A 1 92 ? -5.669 -5.863 5.789 1.00 92.69 92 TYR A N 1
ATOM 685 C CA . TYR A 1 92 ? -5.720 -4.797 4.792 1.00 92.69 92 TYR A CA 1
ATOM 686 C C . TYR A 1 92 ? -5.506 -5.380 3.398 1.00 92.69 92 TYR A C 1
ATOM 688 O O . TYR A 1 92 ? -4.575 -6.157 3.162 1.00 92.69 92 TYR A O 1
ATOM 696 N N . LEU A 1 93 ? -6.357 -4.979 2.461 1.00 94.62 93 LEU A N 1
ATOM 697 C CA . LEU A 1 93 ? -6.246 -5.292 1.046 1.00 94.62 93 LEU A CA 1
ATOM 698 C C . LEU A 1 93 ? -6.322 -3.993 0.251 1.00 94.62 93 LEU A C 1
ATOM 700 O O . LEU A 1 93 ? -7.329 -3.293 0.306 1.00 94.62 93 LEU A O 1
ATOM 704 N N . ILE A 1 94 ? -5.268 -3.686 -0.499 1.00 95.19 94 ILE A N 1
ATOM 705 C CA . ILE A 1 94 ? -5.205 -2.506 -1.361 1.00 95.19 94 ILE A CA 1
ATOM 706 C C . ILE A 1 94 ? -5.025 -2.980 -2.797 1.00 95.19 94 ILE A C 1
ATOM 708 O O . ILE A 1 94 ? -4.014 -3.596 -3.121 1.00 95.19 94 ILE A O 1
ATOM 712 N N . ALA A 1 95 ? -5.996 -2.704 -3.659 1.00 94.50 95 ALA A N 1
ATOM 713 C CA . ALA A 1 95 ? -5.847 -2.874 -5.098 1.00 94.50 95 ALA A CA 1
ATOM 714 C C . ALA A 1 95 ? -5.440 -1.530 -5.704 1.00 94.50 95 ALA A C 1
ATOM 716 O O . ALA A 1 95 ? -6.124 -0.533 -5.486 1.00 94.50 95 ALA A O 1
ATOM 717 N N . LEU A 1 96 ? -4.338 -1.503 -6.447 1.00 95.06 96 LEU A N 1
ATOM 718 C CA . LEU A 1 96 ? -3.796 -0.303 -7.076 1.00 95.06 96 LEU A CA 1
ATOM 719 C C . LEU A 1 96 ? -3.593 -0.561 -8.565 1.00 95.06 96 LEU A C 1
ATOM 721 O O . LEU A 1 96 ? -3.032 -1.585 -8.950 1.00 95.06 96 LEU A O 1
ATOM 725 N N . ARG A 1 97 ? -4.045 0.377 -9.391 1.00 93.81 97 ARG A N 1
ATOM 726 C CA . ARG A 1 97 ? -3.873 0.369 -10.844 1.00 93.81 97 ARG A CA 1
ATOM 727 C C . ARG A 1 97 ? -2.692 1.241 -11.268 1.00 93.81 97 ARG A C 1
ATOM 729 O O . ARG A 1 97 ? -2.347 2.204 -10.588 1.00 93.81 97 ARG A O 1
ATOM 736 N N . ASP A 1 98 ? -2.126 0.960 -12.437 1.00 91.81 98 ASP A N 1
ATOM 737 C CA . ASP A 1 98 ? -1.007 1.707 -13.030 1.00 91.81 98 ASP A CA 1
ATOM 738 C C . ASP A 1 98 ? -1.349 3.166 -13.368 1.00 91.81 98 ASP A C 1
ATOM 740 O O . ASP A 1 98 ? -0.461 4.004 -13.489 1.00 91.81 98 ASP A O 1
ATOM 744 N N . ASN A 1 99 ? -2.632 3.516 -13.444 1.00 92.75 99 ASN A N 1
ATOM 745 C CA . ASN A 1 99 ? -3.094 4.897 -13.579 1.00 92.75 99 ASN A CA 1
ATOM 746 C C . ASN A 1 99 ? -3.302 5.623 -12.233 1.00 92.75 99 ASN A C 1
ATOM 748 O O . ASN A 1 99 ? -3.822 6.736 -12.224 1.00 92.75 99 ASN A O 1
ATOM 752 N N . GLY A 1 100 ? -2.932 5.002 -11.109 1.00 94.25 100 GLY A N 1
ATOM 753 C CA . GLY A 1 100 ? -3.017 5.581 -9.769 1.00 94.25 100 GLY A CA 1
ATOM 754 C C . GLY A 1 100 ? -4.363 5.388 -9.067 1.00 94.25 100 GLY A C 1
ATOM 755 O O . GLY A 1 100 ? -4.463 5.713 -7.888 1.00 94.25 100 GLY A O 1
ATOM 756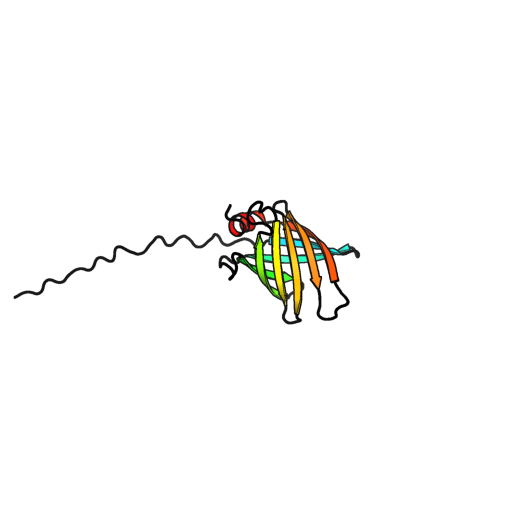 N N . LEU A 1 101 ? -5.394 4.841 -9.725 1.00 95.56 101 LEU A N 1
ATOM 757 C CA . LEU A 1 101 ? -6.662 4.524 -9.054 1.00 95.56 101 LEU A CA 1
ATOM 758 C C . LEU A 1 101 ? -6.471 3.391 -8.045 1.00 95.56 101 LEU A C 1
ATOM 760 O O . LEU A 1 101 ? -5.853 2.372 -8.363 1.00 95.56 101 LEU A O 1
ATOM 764 N N . ALA A 1 102 ? -7.048 3.548 -6.855 1.00 95.81 102 ALA A N 1
ATOM 765 C CA . ALA A 1 102 ? -6.900 2.588 -5.775 1.00 95.81 102 ALA A CA 1
ATOM 766 C C . ALA A 1 102 ? -8.220 2.278 -5.063 1.00 95.81 102 ALA A C 1
ATOM 768 O O . ALA A 1 102 ? -9.103 3.123 -4.923 1.00 95.81 102 ALA A O 1
ATOM 769 N N . MET A 1 103 ? -8.313 1.053 -4.563 1.00 94.62 103 MET A N 1
ATOM 770 C CA . MET A 1 103 ? -9.359 0.587 -3.659 1.00 94.62 103 MET A CA 1
ATOM 771 C C . MET A 1 103 ? -8.692 0.025 -2.415 1.00 94.62 103 MET A C 1
ATOM 773 O O . MET A 1 103 ? -7.777 -0.789 -2.535 1.00 94.62 103 MET A O 1
ATOM 777 N N . MET A 1 104 ? -9.172 0.403 -1.236 1.00 93.62 104 MET A N 1
ATOM 778 C CA . MET A 1 104 ? -8.775 -0.225 0.017 1.00 93.62 104 MET A CA 1
ATOM 779 C C . MET A 1 104 ? -9.966 -0.905 0.664 1.00 93.62 104 MET A C 1
ATOM 781 O O . MET A 1 104 ? -11.046 -0.331 0.772 1.00 93.62 104 MET A O 1
ATOM 785 N N . ARG A 1 105 ? -9.736 -2.123 1.137 1.00 92.06 105 ARG A N 1
ATOM 786 C CA . ARG A 1 105 ? -10.631 -2.864 2.011 1.00 92.06 105 ARG A CA 1
ATOM 787 C C . ARG A 1 105 ? -9.874 -3.231 3.271 1.00 92.06 105 ARG A C 1
ATOM 789 O O . ARG A 1 105 ? -8.760 -3.742 3.172 1.00 92.06 105 ARG A O 1
ATOM 796 N N . TYR A 1 106 ? -10.474 -3.028 4.436 1.00 88.56 106 TYR A N 1
ATOM 797 C CA . TYR A 1 106 ? -9.934 -3.592 5.668 1.00 88.56 106 TYR A CA 1
ATOM 798 C C . TYR A 1 106 ? -11.014 -4.253 6.516 1.00 88.56 106 TYR A C 1
ATOM 800 O O . TYR A 1 106 ? -12.189 -3.882 6.462 1.00 88.56 106 TYR A O 1
ATOM 808 N N . ARG A 1 107 ? -10.605 -5.280 7.262 1.00 87.81 107 ARG A N 1
ATOM 809 C CA . ARG A 1 107 ? -11.461 -6.059 8.158 1.00 87.81 107 ARG A CA 1
ATOM 810 C C . ARG A 1 107 ? -10.769 -6.205 9.504 1.00 87.81 107 ARG A C 1
ATOM 812 O O . ARG A 1 107 ? -9.731 -6.860 9.568 1.00 87.81 107 ARG A O 1
ATOM 819 N N . GLY A 1 108 ? -11.352 -5.609 10.543 1.00 80.56 108 GLY A N 1
ATOM 820 C CA . GLY A 1 108 ? -10.895 -5.764 11.928 1.00 80.56 108 GLY A CA 1
ATOM 821 C C . GLY A 1 108 ? -11.266 -7.122 12.538 1.00 80.56 108 GLY A C 1
ATOM 822 O O . GLY A 1 108 ? -11.865 -7.980 11.886 1.00 80.56 108 GLY A O 1
ATOM 823 N N . THR A 1 109 ? -10.934 -7.318 13.815 1.00 69.38 109 THR A N 1
ATOM 824 C CA . THR A 1 109 ? -11.192 -8.568 14.560 1.00 69.38 109 THR A CA 1
ATOM 825 C C . THR A 1 109 ? -12.635 -8.783 14.982 1.00 69.38 109 THR A C 1
ATOM 827 O O . THR A 1 109 ? -13.056 -9.931 15.132 1.00 69.38 109 THR A O 1
ATOM 830 N N . SER A 1 110 ? -13.421 -7.721 1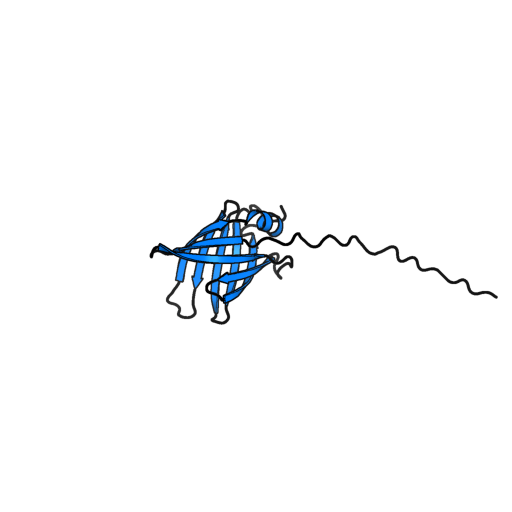5.154 1.00 61.78 110 SER A N 1
ATOM 831 C CA . SER A 1 110 ? -14.867 -7.859 15.283 1.00 61.78 110 SER A CA 1
ATOM 832 C C . SER A 1 110 ? -15.453 -8.034 13.880 1.00 61.78 110 SER A C 1
ATOM 834 O O . SER A 1 110 ? -15.304 -7.182 13.008 1.00 61.78 110 SER A O 1
ATOM 836 N N . ALA A 1 111 ? -16.114 -9.168 13.642 1.00 52.38 111 ALA A N 1
ATOM 837 C CA . ALA A 1 111 ? -16.620 -9.603 12.334 1.00 52.38 111 ALA A CA 1
ATOM 838 C C . ALA A 1 111 ? -17.651 -8.658 11.660 1.00 52.38 111 ALA A C 1
ATOM 840 O O . ALA A 1 111 ? -18.223 -9.018 10.635 1.00 52.38 111 ALA A O 1
ATOM 841 N N . ALA A 1 112 ? -17.901 -7.473 12.223 1.00 57.00 112 ALA A N 1
ATOM 842 C CA . ALA A 1 112 ? -18.943 -6.538 11.817 1.00 57.00 112 ALA A CA 1
ATOM 843 C C . ALA A 1 112 ? -18.442 -5.305 11.043 1.00 57.00 112 ALA A C 1
ATOM 845 O O . ALA A 1 112 ? -19.272 -4.577 10.507 1.00 57.00 112 ALA A O 1
ATOM 846 N N . VAL A 1 113 ? -17.130 -5.047 10.965 1.00 64.44 113 VAL A N 1
ATOM 847 C CA . VAL A 1 113 ? -16.612 -3.828 10.315 1.00 64.44 113 VAL A CA 1
ATOM 848 C C . VAL A 1 113 ? -15.734 -4.200 9.127 1.00 64.44 113 VAL A C 1
ATOM 850 O O . VAL A 1 113 ? -14.537 -4.459 9.253 1.00 64.44 113 VAL A O 1
ATOM 853 N N . GLU A 1 114 ? -16.368 -4.258 7.959 1.00 76.81 114 GLU A N 1
ATOM 854 C CA . GLU A 1 114 ? -15.694 -4.263 6.669 1.00 76.81 114 GLU A CA 1
ATOM 855 C C . GLU A 1 114 ? -15.879 -2.892 6.034 1.00 76.81 114 GLU A C 1
ATOM 857 O O . GLU A 1 114 ? -17.000 -2.493 5.725 1.00 76.81 114 GLU A O 1
ATOM 862 N N . VAL A 1 115 ? -14.776 -2.177 5.847 1.00 82.00 115 VAL A N 1
ATOM 863 C CA . VAL A 1 115 ? -14.791 -0.849 5.234 1.00 82.00 115 VAL A CA 1
ATOM 864 C C . VAL A 1 115 ? -14.177 -0.953 3.853 1.00 82.00 115 VAL A C 1
ATOM 866 O O . VAL A 1 115 ? -13.114 -1.555 3.691 1.00 82.00 115 VAL A O 1
ATOM 869 N N . ASN A 1 116 ? -14.851 -0.364 2.868 1.00 88.06 116 ASN A N 1
ATOM 870 C CA . ASN A 1 116 ? -14.377 -0.249 1.497 1.00 88.06 116 ASN A CA 1
ATOM 871 C C . ASN A 1 116 ? -14.231 1.235 1.168 1.00 88.06 116 ASN A C 1
ATOM 873 O O . ASN A 1 116 ? -15.185 1.990 1.308 1.00 88.06 116 ASN A O 1
ATOM 877 N N . MET A 1 117 ? -13.049 1.641 0.725 1.00 90.69 117 MET A N 1
ATOM 878 C CA . MET A 1 117 ? -12.750 3.026 0.381 1.00 90.69 117 MET A CA 1
ATOM 879 C C . MET A 1 117 ? -12.152 3.119 -1.012 1.00 90.69 117 MET A C 1
ATOM 881 O O . MET A 1 117 ? -11.316 2.302 -1.410 1.00 90.69 117 MET A O 1
ATOM 885 N N . GLN A 1 118 ? -12.555 4.162 -1.724 1.00 93.94 118 GLN A N 1
ATOM 886 C CA . GLN A 1 118 ? -11.954 4.565 -2.988 1.00 93.94 118 GLN A CA 1
ATOM 887 C C . GLN A 1 118 ? -10.845 5.576 -2.728 1.00 93.94 118 GLN A C 1
ATOM 889 O O . GLN A 1 118 ? -10.920 6.386 -1.801 1.00 93.94 118 GLN A O 1
ATOM 894 N N . GLY A 1 119 ? -9.803 5.530 -3.547 1.00 94.94 119 GLY A N 1
ATOM 895 C CA . GLY A 1 119 ? -8.666 6.412 -3.389 1.00 94.94 119 GLY A CA 1
ATOM 896 C C . GLY A 1 119 ? -7.826 6.563 -4.640 1.00 94.94 119 GLY A C 1
ATOM 897 O O . GLY A 1 119 ? -8.113 6.008 -5.703 1.00 94.94 119 GLY A O 1
ATOM 898 N N . ALA A 1 120 ? -6.758 7.329 -4.479 1.00 96.50 120 ALA A N 1
ATOM 899 C CA . ALA A 1 120 ? -5.729 7.498 -5.486 1.00 96.50 120 ALA A CA 1
ATOM 900 C C . ALA A 1 120 ? -4.349 7.419 -4.838 1.00 96.50 120 ALA A C 1
ATOM 902 O O . ALA A 1 120 ? -4.176 7.826 -3.684 1.00 96.50 120 ALA A O 1
ATOM 903 N N . CYS A 1 121 ? -3.381 6.902 -5.586 1.00 96.19 121 CYS A N 1
ATOM 904 C CA . CYS A 1 121 ? -1.991 6.821 -5.181 1.00 96.19 121 CYS A CA 1
ATOM 905 C C . CYS A 1 121 ? -1.095 7.657 -6.097 1.00 96.19 121 CYS A C 1
ATOM 907 O O . CYS A 1 121 ? -1.292 7.716 -7.309 1.00 96.19 121 CYS A O 1
ATOM 909 N N . GLU A 1 122 ? -0.092 8.2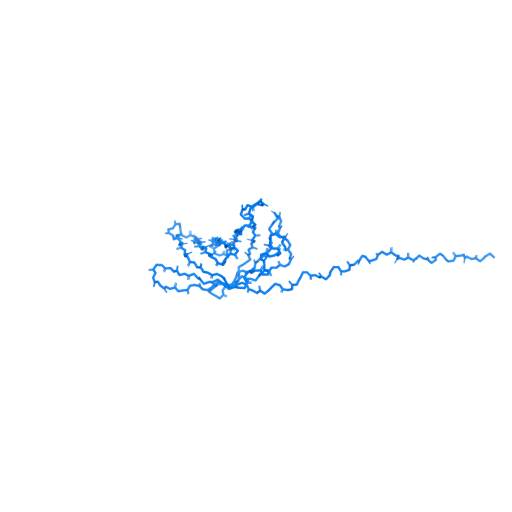80 -5.493 1.00 95.19 122 GLU A N 1
ATOM 910 C CA . GLU A 1 122 ? 0.920 9.106 -6.146 1.00 95.19 122 GLU A CA 1
ATOM 911 C C . GLU A 1 122 ? 2.298 8.449 -5.999 1.00 95.19 122 GLU A C 1
ATOM 913 O O . GLU A 1 122 ? 2.580 7.784 -4.998 1.00 95.19 122 GLU A O 1
ATOM 918 N N . GLY A 1 123 ? 3.171 8.648 -6.993 1.00 90.94 123 GLY A N 1
ATOM 919 C CA . GLY A 1 123 ? 4.539 8.114 -6.974 1.00 90.94 123 GLY A CA 1
ATOM 920 C C . GLY A 1 123 ? 4.636 6.599 -7.189 1.00 90.94 123 GLY A C 1
ATOM 921 O O . GLY A 1 123 ? 5.677 6.012 -6.919 1.00 90.94 123 GLY A O 1
ATOM 922 N N . HIS A 1 124 ? 3.573 5.952 -7.677 1.00 91.56 124 HIS A N 1
ATOM 923 C CA . HIS A 1 124 ? 3.499 4.496 -7.849 1.00 91.56 124 HIS A CA 1
ATOM 924 C C . HIS A 1 124 ? 4.261 3.960 -9.060 1.00 91.56 124 HIS A C 1
ATOM 926 O O . HIS A 1 124 ? 4.639 2.794 -9.050 1.00 91.56 124 HIS A O 1
ATOM 932 N N . MET A 1 125 ? 4.496 4.775 -10.092 1.00 90.81 125 MET A N 1
ATOM 933 C CA . MET A 1 125 ? 5.067 4.294 -11.358 1.00 90.81 125 MET A CA 1
ATOM 934 C C . MET A 1 125 ? 6.430 3.596 -11.210 1.00 90.81 125 MET A C 1
ATOM 936 O O . MET A 1 125 ? 6.541 2.474 -11.699 1.00 90.81 125 MET A O 1
ATOM 940 N N . PRO A 1 126 ? 7.419 4.145 -10.473 1.00 88.88 126 PRO A N 1
ATOM 941 C CA . PRO A 1 126 ? 8.688 3.444 -10.258 1.00 88.88 126 PRO A CA 1
ATOM 942 C C . PRO A 1 126 ? 8.515 2.103 -9.531 1.00 88.88 126 PRO A C 1
ATOM 944 O O . PRO A 1 126 ? 9.192 1.125 -9.829 1.00 88.88 126 PRO A O 1
ATOM 947 N N . ALA A 1 127 ? 7.572 2.029 -8.587 1.00 88.56 127 ALA A N 1
ATOM 948 C CA . ALA A 1 127 ? 7.272 0.778 -7.902 1.00 88.56 127 ALA A CA 1
ATOM 949 C C . ALA A 1 127 ? 6.623 -0.242 -8.853 1.00 88.56 127 ALA A C 1
ATOM 951 O O . ALA A 1 127 ? 6.912 -1.429 -8.764 1.00 88.56 127 ALA A O 1
ATOM 952 N N . PHE A 1 128 ? 5.793 0.207 -9.797 1.00 87.94 128 PHE A N 1
ATOM 953 C CA . PHE A 1 128 ? 5.170 -0.644 -10.813 1.00 87.94 128 PHE A CA 1
ATOM 954 C C . PHE A 1 128 ? 6.171 -1.236 -11.806 1.00 87.94 128 PHE A C 1
ATOM 956 O O . PHE A 1 128 ? 5.997 -2.387 -12.196 1.00 87.94 128 PHE A O 1
ATOM 963 N N . GLU A 1 129 ? 7.205 -0.490 -12.195 1.00 85.88 129 GLU A N 1
ATOM 964 C CA . GLU A 1 129 ? 8.297 -1.002 -13.041 1.00 85.88 129 GLU A CA 1
ATOM 965 C C . GLU A 1 129 ? 8.943 -2.232 -12.391 1.00 85.88 129 GLU A C 1
ATOM 967 O O . GLU A 1 129 ? 9.037 -3.298 -12.999 1.00 85.88 129 GLU A O 1
ATOM 972 N N . VAL A 1 130 ? 9.232 -2.143 -11.092 1.00 84.12 130 VAL A N 1
ATOM 973 C CA . VAL A 1 130 ? 9.783 -3.262 -10.320 1.00 84.12 130 VAL A CA 1
ATOM 974 C C . VAL A 1 130 ? 8.750 -4.370 -10.111 1.00 84.12 130 VAL A C 1
ATOM 976 O O . VAL A 1 130 ? 9.004 -5.534 -10.422 1.00 84.12 130 VAL A O 1
ATOM 979 N N . TRP A 1 131 ? 7.555 -4.032 -9.624 1.00 85.38 131 TRP A N 1
ATOM 980 C CA . TRP A 1 131 ? 6.549 -5.025 -9.244 1.00 85.38 131 TRP A CA 1
ATOM 981 C C . TRP A 1 131 ? 6.033 -5.861 -10.407 1.00 85.38 131 TRP A C 1
ATOM 983 O O . TRP A 1 131 ? 5.624 -7.008 -10.211 1.00 85.38 131 TRP A O 1
ATOM 993 N N . LEU A 1 132 ? 6.041 -5.279 -11.603 1.00 83.00 132 LEU A N 1
ATOM 994 C CA . LEU A 1 132 ? 5.529 -5.891 -12.818 1.00 83.00 132 LEU A CA 1
ATOM 995 C C . LEU A 1 132 ? 6.631 -6.341 -13.781 1.00 83.00 132 LEU A C 1
ATOM 997 O O . LEU A 1 132 ? 6.299 -6.950 -14.797 1.00 83.00 132 LEU A O 1
ATOM 1001 N N . GLY A 1 133 ? 7.901 -6.051 -13.480 1.00 76.69 133 GLY A N 1
ATOM 1002 C CA . GLY A 1 133 ? 9.039 -6.353 -14.350 1.00 76.69 133 GLY A CA 1
ATOM 1003 C C . GLY A 1 133 ? 8.959 -5.635 -15.699 1.00 76.69 133 GLY A C 1
ATOM 1004 O O . GLY A 1 133 ? 9.092 -6.286 -16.736 1.00 76.69 133 GLY A O 1
ATOM 1005 N N . ARG A 1 134 ? 8.660 -4.331 -15.683 1.00 65.06 134 ARG A N 1
ATOM 1006 C CA . ARG A 1 134 ? 8.552 -3.470 -16.872 1.00 65.06 134 ARG A CA 1
ATOM 1007 C C . ARG A 1 134 ? 9.731 -2.524 -17.006 1.00 65.06 134 ARG A C 1
ATOM 1009 O O . ARG A 1 134 ? 10.254 -2.105 -15.954 1.00 65.06 134 ARG A O 1
#